Protein AF-A0A0Q4NIJ4-F1 (afdb_monomer_lite)

Structure (mmCIF, N/CA/C/O backbone):
data_AF-A0A0Q4NIJ4-F1
#
_entry.id   AF-A0A0Q4NIJ4-F1
#
loop_
_atom_site.group_PDB
_atom_site.id
_atom_site.type_symbol
_atom_site.label_atom_id
_atom_site.label_alt_id
_atom_site.label_comp_id
_atom_site.label_asym_id
_atom_site.label_entity_id
_atom_site.label_seq_id
_atom_site.pdbx_PDB_ins_code
_atom_site.Cartn_x
_atom_site.Cartn_y
_atom_site.Cartn_z
_atom_site.occupancy
_atom_site.B_iso_or_equiv
_atom_site.auth_seq_id
_atom_site.auth_comp_id
_atom_site.auth_asym_id
_atom_site.auth_atom_id
_atom_site.pdbx_PDB_model_num
ATOM 1 N N . MET A 1 1 ? 6.683 -20.880 10.814 1.00 27.94 1 MET A N 1
ATOM 2 C CA . MET A 1 1 ? 5.205 -20.885 10.737 1.00 27.94 1 MET A CA 1
ATOM 3 C C . MET A 1 1 ? 4.769 -19.666 9.941 1.00 27.94 1 MET A C 1
ATOM 5 O O . MET A 1 1 ? 5.001 -18.557 10.397 1.00 27.94 1 MET A O 1
ATOM 9 N N . ASN A 1 2 ? 4.213 -19.858 8.741 1.00 33.84 2 ASN A N 1
ATOM 10 C CA . ASN A 1 2 ? 3.564 -18.773 8.001 1.00 33.84 2 ASN A CA 1
ATOM 11 C C . ASN A 1 2 ? 2.222 -18.500 8.681 1.00 33.84 2 ASN A C 1
ATOM 13 O O . ASN A 1 2 ? 1.313 -19.319 8.574 1.00 33.84 2 ASN A O 1
ATOM 17 N N . ALA A 1 3 ? 2.110 -17.384 9.399 1.00 40.94 3 ALA A N 1
ATOM 18 C CA . ALA A 1 3 ? 0.810 -16.877 9.809 1.00 40.94 3 ALA A CA 1
ATOM 19 C C . ALA A 1 3 ? 0.014 -16.588 8.529 1.00 40.94 3 ALA A C 1
ATOM 21 O O . ALA A 1 3 ? 0.373 -15.702 7.751 1.00 40.94 3 ALA A O 1
ATOM 22 N N . TYR A 1 4 ? -1.012 -17.394 8.262 1.00 44.44 4 TYR A N 1
ATOM 23 C CA . TYR A 1 4 ? -1.931 -17.156 7.159 1.00 44.44 4 TYR A CA 1
ATOM 24 C C . TYR A 1 4 ? -2.763 -15.933 7.545 1.00 44.44 4 TYR A C 1
ATOM 26 O O . TYR A 1 4 ? -3.742 -16.040 8.275 1.00 44.44 4 TYR A O 1
ATOM 34 N N . VAL A 1 5 ? -2.311 -14.741 7.156 1.00 55.19 5 VAL A N 1
ATOM 35 C CA . VAL A 1 5 ? -3.086 -13.520 7.380 1.00 55.19 5 VAL A CA 1
ATOM 36 C C . VAL A 1 5 ? -4.238 -13.560 6.388 1.00 55.19 5 VAL A C 1
ATOM 38 O O . VAL A 1 5 ? -4.012 -13.356 5.191 1.00 55.19 5 VAL A O 1
ATOM 41 N N . GLU A 1 6 ? -5.447 -13.863 6.863 1.00 61.84 6 GLU A N 1
ATOM 42 C CA . GLU A 1 6 ? -6.640 -13.826 6.021 1.00 61.84 6 GLU A CA 1
ATOM 43 C C . GLU A 1 6 ? -6.731 -12.476 5.305 1.00 61.84 6 GLU A C 1
ATOM 45 O O . GLU A 1 6 ? -6.537 -11.403 5.882 1.00 61.84 6 GLU A O 1
ATOM 50 N N . PHE A 1 7 ? -6.976 -12.530 3.998 1.00 66.19 7 PHE A N 1
ATOM 51 C CA . PHE A 1 7 ? -7.200 -11.326 3.219 1.00 66.19 7 PHE A CA 1
ATOM 52 C C . PHE A 1 7 ? -8.619 -10.828 3.498 1.00 66.19 7 PHE A C 1
ATOM 54 O O . PHE A 1 7 ? -9.585 -11.408 2.990 1.00 66.19 7 PHE A O 1
ATOM 61 N N . THR A 1 8 ? -8.728 -9.746 4.267 1.00 77.12 8 THR A N 1
ATOM 62 C CA . THR A 1 8 ? -9.973 -8.987 4.432 1.00 77.12 8 THR A CA 1
ATOM 63 C C . THR A 1 8 ? -10.505 -8.528 3.068 1.00 77.12 8 THR A C 1
ATOM 65 O O . THR A 1 8 ? -9.771 -8.456 2.072 1.00 77.12 8 THR A O 1
ATOM 68 N N . THR A 1 9 ? -11.797 -8.206 2.998 1.00 75.31 9 THR A N 1
ATOM 69 C CA . THR A 1 9 ? -12.421 -7.658 1.783 1.00 75.31 9 THR A CA 1
ATOM 70 C C . THR A 1 9 ? -11.701 -6.395 1.310 1.00 75.31 9 THR A C 1
ATOM 72 O O . THR A 1 9 ? -11.401 -6.264 0.122 1.00 75.31 9 THR A O 1
ATOM 75 N N . THR A 1 10 ? -11.321 -5.524 2.242 1.00 72.19 10 THR A N 1
ATOM 76 C CA . THR A 1 10 ? -10.569 -4.299 1.972 1.00 72.19 10 THR A CA 1
ATOM 77 C C . THR A 1 10 ? -9.184 -4.590 1.405 1.00 72.19 10 THR A C 1
ATOM 79 O O . THR A 1 10 ? -8.796 -4.026 0.383 1.00 72.19 10 THR A O 1
ATOM 82 N N . ARG A 1 11 ? -8.440 -5.533 1.995 1.00 78.69 11 ARG A N 1
ATOM 83 C CA . ARG A 1 11 ? -7.116 -5.923 1.499 1.00 78.69 11 ARG A CA 1
ATOM 84 C C . ARG A 1 11 ? -7.188 -6.541 0.105 1.00 78.69 11 ARG A C 1
ATOM 86 O O . ARG A 1 11 ? -6.324 -6.270 -0.728 1.00 78.69 11 ARG A O 1
ATOM 93 N N . LYS A 1 12 ? -8.230 -7.328 -0.192 1.00 81.12 12 LYS A N 1
ATOM 94 C CA . LYS A 1 12 ? -8.491 -7.845 -1.551 1.00 81.12 12 LY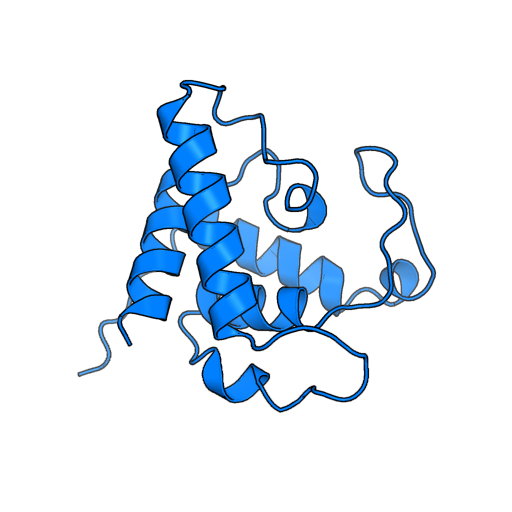S A CA 1
ATOM 95 C C . LYS A 1 12 ? -8.776 -6.713 -2.538 1.00 81.12 12 LYS A C 1
ATOM 97 O O . LYS A 1 12 ? -8.208 -6.727 -3.630 1.00 81.12 12 LYS A O 1
ATOM 102 N N . ALA A 1 13 ? -9.597 -5.736 -2.152 1.00 77.12 13 ALA A N 1
ATOM 103 C CA . ALA A 1 13 ? -9.897 -4.564 -2.972 1.00 77.12 13 ALA A CA 1
ATOM 104 C C . ALA A 1 13 ? -8.637 -3.726 -3.246 1.00 77.12 13 ALA A C 1
ATOM 106 O O . ALA A 1 13 ? -8.371 -3.378 -4.395 1.00 77.12 13 ALA A O 1
ATOM 107 N N . LEU A 1 14 ? -7.798 -3.504 -2.230 1.00 77.75 14 LEU A N 1
ATOM 108 C CA . LEU A 1 14 ? -6.519 -2.805 -2.358 1.00 77.75 14 LEU A CA 1
ATOM 109 C C . LEU A 1 14 ? -5.561 -3.536 -3.312 1.00 77.75 14 LEU A C 1
ATOM 111 O O . LEU A 1 14 ? -4.981 -2.923 -4.207 1.00 77.75 14 LEU A O 1
ATOM 115 N N . ILE A 1 15 ? -5.426 -4.860 -3.171 1.00 83.31 15 ILE A N 1
ATOM 116 C CA . ILE A 1 15 ? -4.616 -5.685 -4.080 1.00 83.31 15 ILE A CA 1
ATOM 117 C C . ILE A 1 15 ? -5.137 -5.577 -5.514 1.00 83.31 15 ILE A C 1
ATOM 119 O O . ILE A 1 15 ? -4.336 -5.429 -6.435 1.00 83.31 15 ILE A O 1
ATOM 123 N N . ALA A 1 16 ? -6.454 -5.668 -5.716 1.00 82.25 16 ALA A N 1
ATOM 124 C CA . ALA A 1 16 ? -7.065 -5.564 -7.037 1.00 82.25 16 ALA A CA 1
ATOM 125 C C . ALA A 1 16 ? -6.828 -4.180 -7.659 1.00 82.25 16 ALA A C 1
ATOM 127 O O . ALA A 1 16 ? -6.439 -4.101 -8.823 1.00 82.25 16 ALA A O 1
ATOM 128 N N . HIS A 1 17 ? -6.979 -3.115 -6.870 1.00 78.19 17 HIS A N 1
ATOM 129 C CA . HIS A 1 17 ? -6.749 -1.737 -7.292 1.00 78.19 17 HIS A CA 1
ATOM 130 C C . HIS A 1 17 ? -5.289 -1.505 -7.705 1.00 78.19 17 HIS A C 1
ATOM 132 O O . HIS A 1 17 ? -5.023 -1.116 -8.840 1.00 78.19 17 HIS A O 1
ATOM 138 N N . ILE A 1 18 ? -4.326 -1.830 -6.834 1.00 78.56 18 ILE A N 1
ATOM 139 C CA . ILE A 1 18 ? -2.896 -1.654 -7.134 1.00 78.56 18 ILE A CA 1
ATOM 140 C C . ILE A 1 18 ? -2.478 -2.542 -8.311 1.00 78.56 18 ILE A C 1
ATOM 142 O O . ILE A 1 18 ? -1.727 -2.100 -9.179 1.00 78.56 18 ILE A O 1
ATOM 146 N N . LYS A 1 19 ? -3.001 -3.775 -8.397 1.00 81.12 19 LYS A N 1
ATOM 147 C CA . LYS A 1 19 ? -2.762 -4.654 -9.549 1.00 81.12 19 LYS A CA 1
ATOM 148 C C . LYS A 1 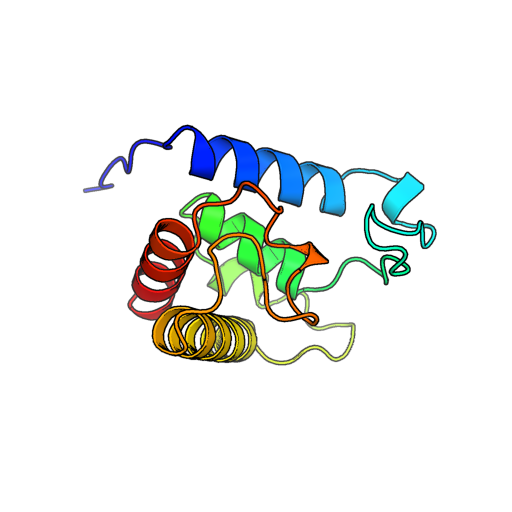19 ? -3.256 -4.007 -10.844 1.00 81.12 19 LYS A C 1
ATOM 150 O O . LYS A 1 19 ? -2.512 -3.980 -11.815 1.00 81.12 19 LYS A O 1
ATOM 155 N N . ALA A 1 20 ? -4.467 -3.452 -10.856 1.00 76.62 20 ALA A N 1
ATOM 156 C CA . ALA A 1 20 ? -5.005 -2.760 -12.023 1.00 76.62 20 ALA A CA 1
ATOM 157 C C . ALA A 1 20 ? -4.146 -1.546 -12.429 1.00 76.62 20 ALA A C 1
ATOM 159 O O . ALA A 1 20 ? -3.966 -1.300 -13.621 1.00 76.62 20 ALA A O 1
ATOM 160 N N . LEU A 1 21 ? -3.556 -0.826 -11.469 1.00 72.06 21 LEU A N 1
ATOM 161 C CA . LEU A 1 21 ? -2.620 0.266 -11.757 1.00 72.06 21 LEU A CA 1
ATOM 162 C C . LEU A 1 21 ? -1.344 -0.226 -12.455 1.00 72.06 21 LEU A C 1
ATOM 164 O O . LEU A 1 21 ? -0.936 0.379 -13.443 1.00 72.06 21 LEU A O 1
ATOM 168 N N . ILE A 1 22 ? -0.742 -1.325 -11.982 1.00 73.12 22 ILE A N 1
ATOM 169 C CA . ILE A 1 22 ? 0.529 -1.841 -12.527 1.00 73.12 22 ILE A CA 1
ATOM 170 C C . ILE A 1 22 ? 0.361 -2.689 -13.798 1.00 73.12 22 ILE A C 1
ATOM 172 O O . ILE A 1 22 ? 1.302 -2.783 -14.581 1.00 73.12 22 ILE A O 1
ATOM 176 N N . THR A 1 23 ? -0.797 -3.328 -14.015 1.00 73.00 23 THR A N 1
ATOM 177 C CA . THR A 1 23 ? -1.011 -4.238 -15.158 1.00 73.00 23 THR A CA 1
ATOM 178 C C . THR A 1 23 ? -1.815 -3.638 -16.304 1.00 73.00 23 THR A C 1
ATOM 180 O O . THR A 1 23 ? -1.888 -4.270 -17.353 1.00 73.00 23 THR A O 1
ATOM 183 N N . ASN A 1 24 ? -2.459 -2.478 -16.137 1.00 66.44 24 ASN A N 1
ATOM 184 C CA . ASN A 1 24 ? -3.233 -1.874 -17.220 1.00 66.44 24 ASN A CA 1
ATOM 185 C C . ASN A 1 24 ? -2.298 -1.138 -18.205 1.00 66.44 24 ASN A C 1
ATOM 187 O O . ASN A 1 24 ? -1.694 -0.131 -17.827 1.00 66.44 24 ASN A O 1
ATOM 191 N N . PRO A 1 25 ? -2.185 -1.585 -19.469 1.00 55.88 25 PRO A N 1
ATOM 192 C CA . PRO A 1 25 ? -1.359 -0.917 -20.472 1.00 55.88 25 PRO A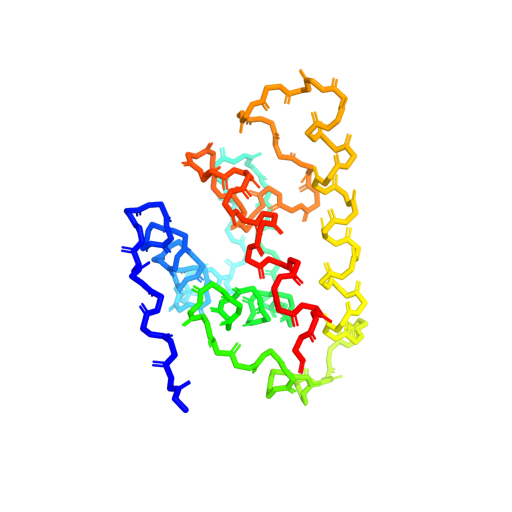 CA 1
ATOM 193 C C . PRO A 1 25 ? -1.852 0.500 -20.809 1.00 55.88 25 PRO A C 1
ATOM 195 O O . PRO A 1 25 ? -1.041 1.344 -21.188 1.00 55.88 25 PRO A O 1
ATOM 198 N N . GLU A 1 26 ? -3.135 0.817 -20.597 1.00 53.66 26 GLU A N 1
ATOM 199 C CA . GLU A 1 26 ? -3.637 2.194 -20.712 1.00 53.66 26 GLU A CA 1
ATOM 200 C C . GLU A 1 26 ? -3.125 3.094 -19.581 1.00 53.66 26 GLU A C 1
ATOM 202 O O . GLU A 1 26 ? -2.959 4.283 -19.801 1.00 53.66 26 GLU A O 1
ATOM 207 N N . ASN A 1 27 ? -2.757 2.539 -18.418 1.00 51.03 27 ASN A N 1
ATOM 208 C CA . ASN A 1 27 ? -2.067 3.262 -17.340 1.00 51.03 27 ASN A CA 1
ATOM 209 C C . ASN A 1 27 ? -0.562 3.452 -17.600 1.00 51.03 27 ASN A C 1
ATOM 211 O O . ASN A 1 27 ? 0.091 4.214 -16.886 1.00 51.03 27 ASN A O 1
ATOM 215 N N . MET A 1 28 ? -0.008 2.824 -18.645 1.00 47.16 28 MET A N 1
ATOM 216 C CA . MET A 1 28 ? 1.361 3.080 -19.114 1.00 47.16 28 MET A CA 1
ATOM 217 C C . MET A 1 28 ? 1.453 4.296 -20.060 1.00 47.16 28 MET A C 1
ATOM 219 O O . MET A 1 28 ? 2.549 4.808 -20.289 1.00 47.16 28 MET A O 1
ATOM 223 N N . ARG A 1 29 ? 0.320 4.803 -20.576 1.00 48.75 29 ARG A N 1
ATOM 224 C CA . ARG A 1 29 ? 0.187 6.117 -21.241 1.00 48.75 29 ARG A CA 1
ATOM 225 C C . ARG A 1 29 ? -0.593 7.035 -20.307 1.00 48.75 29 ARG A C 1
ATOM 227 O O . ARG A 1 29 ? -1.733 6.713 -20.058 1.00 48.75 29 ARG A O 1
ATOM 234 N N . PRO A 1 30 ? -0.073 8.169 -19.820 1.00 48.44 30 PRO A N 1
ATOM 235 C CA . PRO A 1 30 ? -0.549 8.794 -18.582 1.00 48.44 30 PRO A CA 1
ATOM 236 C C . PRO A 1 30 ? -2.058 9.124 -18.600 1.00 48.44 30 PRO A C 1
ATOM 238 O O . PRO A 1 30 ? -2.424 10.201 -19.086 1.00 48.44 30 PRO A O 1
ATOM 241 N N . PRO A 1 31 ? -2.949 8.272 -18.051 1.00 50.12 31 PRO A N 1
ATOM 242 C CA . PRO A 1 31 ? -4.366 8.578 -17.960 1.00 50.12 31 PRO A CA 1
ATOM 243 C C . PRO A 1 31 ? -4.621 9.376 -16.684 1.00 50.12 31 PRO A C 1
ATOM 245 O O . PRO A 1 31 ? -3.866 9.304 -15.715 1.00 50.12 31 PRO A O 1
ATOM 248 N N . ARG A 1 32 ? -5.672 10.191 -16.664 1.00 53.69 32 ARG A N 1
ATOM 249 C CA . ARG A 1 32 ? -6.089 10.879 -15.438 1.00 53.69 32 ARG A CA 1
ATOM 250 C C . ARG A 1 32 ? -6.850 9.893 -14.547 1.00 53.69 32 ARG A C 1
ATOM 252 O O . ARG A 1 32 ? -7.749 9.226 -15.042 1.00 53.69 32 ARG A O 1
ATOM 259 N N . ASN A 1 33 ? -6.498 9.794 -13.263 1.00 60.09 33 ASN A N 1
ATOM 260 C CA . ASN A 1 33 ? -7.301 9.040 -12.296 1.00 60.09 33 ASN A CA 1
ATOM 261 C C . ASN A 1 33 ? -8.657 9.733 -12.051 1.00 60.09 33 ASN A C 1
ATOM 263 O O . ASN A 1 33 ? -8.893 10.836 -12.547 1.00 60.09 33 ASN A O 1
ATOM 267 N N . GLU A 1 34 ? -9.531 9.113 -11.255 1.00 54.62 34 GLU A N 1
ATOM 268 C CA . GLU A 1 34 ? -10.856 9.656 -10.894 1.00 54.62 34 GLU A CA 1
ATOM 269 C C . GLU A 1 34 ? -10.808 11.043 -10.214 1.00 54.62 34 GLU A C 1
ATOM 271 O O . GLU A 1 34 ? -11.806 11.754 -10.178 1.00 54.62 34 GLU A O 1
ATOM 276 N N . TYR A 1 35 ? -9.624 11.472 -9.765 1.00 55.56 35 TYR A N 1
ATOM 277 C CA . TYR A 1 35 ? -9.345 12.788 -9.182 1.00 55.56 35 TYR A CA 1
ATOM 278 C C . TYR A 1 35 ? -8.690 13.780 -10.164 1.00 55.56 35 TYR A C 1
ATOM 280 O O . TYR A 1 35 ? -8.285 14.876 -9.779 1.00 55.56 35 TYR A O 1
ATOM 288 N N . GLY A 1 36 ? -8.535 13.412 -11.439 1.00 55.53 36 GLY A N 1
ATOM 289 C CA . GLY A 1 36 ? -7.940 14.260 -12.475 1.00 55.53 36 GLY A CA 1
ATOM 290 C C . GLY A 1 36 ? -6.404 14.259 -12.529 1.00 55.53 36 GLY A C 1
ATOM 291 O O . GLY A 1 36 ? -5.823 14.984 -13.348 1.00 55.53 36 GLY A O 1
ATOM 292 N N . TYR A 1 37 ? -5.719 13.446 -11.717 1.00 56.88 37 TYR A N 1
ATOM 293 C CA . TYR A 1 37 ? -4.254 13.365 -11.688 1.00 56.88 37 TYR A CA 1
ATOM 294 C C . TYR A 1 37 ? -3.726 12.450 -12.785 1.00 56.88 37 TYR A C 1
ATOM 296 O O . TYR A 1 37 ? -4.101 11.285 -12.857 1.00 56.88 37 TYR A O 1
ATOM 304 N N . ARG A 1 38 ? -2.809 12.959 -13.619 1.00 55.91 38 ARG A N 1
ATOM 305 C CA . ARG A 1 38 ? -2.094 12.136 -14.608 1.00 55.91 38 ARG A CA 1
ATOM 306 C C . ARG A 1 38 ? -1.333 11.026 -13.880 1.00 55.91 38 ARG A C 1
ATOM 308 O O . ARG A 1 38 ? -0.428 11.328 -13.096 1.00 55.91 38 ARG A O 1
ATOM 315 N N . ALA A 1 39 ? -1.660 9.767 -14.157 1.00 50.88 39 ALA A N 1
ATOM 316 C CA . ALA A 1 39 ? -0.882 8.636 -13.693 1.00 50.88 39 ALA A CA 1
ATOM 317 C C . ALA A 1 39 ? 0.484 8.731 -14.373 1.00 50.88 39 ALA A C 1
ATOM 319 O O . ALA A 1 39 ? 0.632 8.647 -15.589 1.00 50.88 39 ALA A O 1
ATOM 320 N N . ARG A 1 40 ? 1.493 9.052 -13.574 1.00 53.06 40 ARG A N 1
ATOM 321 C CA . ARG A 1 40 ? 2.891 9.001 -13.995 1.00 53.06 40 ARG A CA 1
ATOM 322 C C . ARG A 1 40 ? 3.272 7.539 -14.272 1.00 53.06 40 ARG A C 1
ATOM 324 O O . ARG A 1 40 ? 2.572 6.648 -13.792 1.00 53.06 40 ARG A O 1
ATOM 331 N N . LYS A 1 41 ? 4.397 7.325 -14.975 1.00 58.69 41 LYS A N 1
ATOM 332 C CA . LYS A 1 41 ? 5.066 6.017 -15.123 1.00 58.69 41 LYS A CA 1
ATOM 333 C C . LYS A 1 41 ? 4.926 5.175 -13.849 1.00 58.69 41 LYS A C 1
ATOM 335 O O . LYS A 1 41 ? 4.970 5.727 -12.747 1.00 58.69 41 LYS A O 1
ATOM 340 N N . ILE A 1 42 ? 4.769 3.861 -14.019 1.00 61.94 42 ILE A N 1
ATOM 341 C CA . ILE A 1 42 ? 4.774 2.913 -12.903 1.00 61.94 42 ILE A CA 1
ATOM 342 C C . ILE A 1 42 ? 6.033 3.181 -12.082 1.00 61.94 42 ILE A C 1
ATOM 344 O O . ILE A 1 42 ? 7.146 3.080 -12.594 1.00 61.94 42 ILE A O 1
ATOM 348 N N . PHE A 1 43 ? 5.848 3.560 -10.826 1.00 69.25 43 PHE A N 1
ATOM 349 C CA . PHE A 1 43 ? 6.937 3.816 -9.914 1.00 69.25 43 PHE A CA 1
ATOM 350 C C . PHE A 1 43 ? 7.180 2.591 -9.057 1.00 69.25 43 PHE A C 1
ATOM 352 O O . PHE A 1 43 ? 6.302 1.796 -8.736 1.00 69.25 43 PHE A O 1
ATOM 359 N N . PHE A 1 44 ? 8.408 2.506 -8.588 1.00 71.88 44 PHE A N 1
ATOM 360 C CA . PHE A 1 44 ? 8.830 1.579 -7.561 1.00 71.88 44 PHE A CA 1
ATOM 361 C C . PHE A 1 44 ? 7.877 1.485 -6.351 1.00 71.88 44 PHE A C 1
ATOM 363 O O . PHE A 1 44 ? 7.602 0.392 -5.861 1.00 71.88 44 PHE A O 1
ATOM 370 N N . ALA A 1 45 ? 7.309 2.615 -5.917 1.00 76.31 45 ALA A N 1
ATOM 371 C CA . ALA A 1 45 ? 6.337 2.662 -4.827 1.00 76.31 45 ALA A CA 1
ATOM 372 C C . ALA A 1 45 ? 5.073 1.819 -5.099 1.00 76.31 45 ALA A C 1
ATOM 374 O O . ALA A 1 45 ? 4.535 1.238 -4.159 1.00 76.31 45 ALA A O 1
ATOM 375 N N . ASP A 1 46 ? 4.632 1.700 -6.361 1.00 77.94 46 ASP A N 1
ATOM 376 C CA . ASP A 1 46 ? 3.480 0.870 -6.742 1.00 77.94 46 ASP A CA 1
ATOM 377 C C . ASP A 1 46 ? 3.755 -0.616 -6.450 1.00 77.94 46 ASP A C 1
ATOM 379 O O . ASP A 1 46 ? 2.941 -1.303 -5.832 1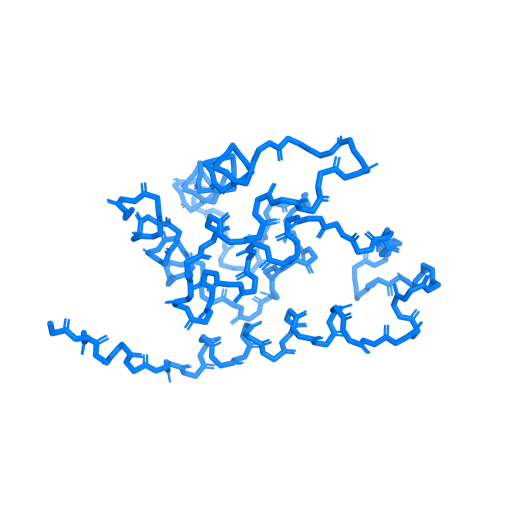.00 77.94 46 ASP A O 1
ATOM 383 N N . TYR A 1 47 ? 4.936 -1.107 -6.840 1.00 77.75 47 TYR A N 1
ATOM 384 C CA . TYR A 1 47 ? 5.346 -2.496 -6.614 1.00 77.75 47 TYR A CA 1
ATOM 385 C C . TYR A 1 47 ? 5.570 -2.803 -5.136 1.00 77.75 47 TYR A C 1
ATOM 387 O O . TYR A 1 47 ? 5.175 -3.868 -4.659 1.00 77.75 47 TYR A O 1
ATOM 395 N N . VAL A 1 48 ? 6.180 -1.866 -4.410 1.00 81.44 48 VAL A N 1
ATOM 396 C CA . VAL A 1 48 ? 6.408 -1.974 -2.966 1.00 81.44 48 VAL A CA 1
ATOM 397 C C . VAL A 1 48 ? 5.073 -2.099 -2.229 1.00 81.44 48 VAL A C 1
ATOM 399 O O . VAL A 1 48 ? 4.894 -3.014 -1.424 1.00 81.44 48 VAL A O 1
ATOM 402 N N . LEU A 1 49 ? 4.106 -1.233 -2.547 1.00 83.19 49 LEU A N 1
ATOM 403 C CA . LEU A 1 49 ? 2.774 -1.282 -1.946 1.00 83.19 49 LEU A CA 1
ATOM 404 C C . LEU A 1 49 ? 2.015 -2.552 -2.313 1.00 83.19 49 LEU A C 1
ATOM 406 O O . LEU A 1 49 ? 1.391 -3.160 -1.445 1.00 83.19 49 LEU A O 1
ATOM 410 N N . TYR A 1 50 ? 2.117 -2.995 -3.566 1.00 84.25 50 TYR A N 1
ATOM 411 C CA . TYR A 1 50 ? 1.552 -4.270 -3.993 1.00 84.25 50 TYR A CA 1
ATOM 412 C C . TYR A 1 50 ? 2.120 -5.446 -3.184 1.00 84.25 50 TYR A C 1
ATOM 414 O O . TYR A 1 50 ? 1.362 -6.298 -2.712 1.00 84.25 50 TYR A O 1
ATOM 422 N N . ALA A 1 51 ? 3.443 -5.486 -2.987 1.00 81.38 51 ALA A N 1
ATOM 423 C CA . ALA A 1 51 ? 4.104 -6.528 -2.210 1.00 81.38 51 ALA A CA 1
ATOM 424 C C . ALA A 1 51 ? 3.630 -6.523 -0.748 1.00 81.38 51 ALA A C 1
ATOM 426 O O . ALA A 1 51 ? 3.194 -7.563 -0.254 1.00 81.38 51 ALA A O 1
ATOM 427 N N . VAL A 1 52 ? 3.606 -5.356 -0.094 1.00 85.56 52 VAL A N 1
ATOM 428 C CA . VAL A 1 52 ? 3.110 -5.214 1.287 1.00 85.56 52 VAL A CA 1
ATOM 429 C C . VAL A 1 52 ? 1.647 -5.640 1.403 1.00 85.56 52 VAL A C 1
ATOM 431 O O . VAL A 1 52 ? 1.308 -6.459 2.259 1.00 85.56 52 VAL A O 1
ATOM 434 N N . ALA A 1 53 ? 0.782 -5.175 0.499 1.00 83.88 53 ALA A N 1
ATOM 435 C CA . ALA A 1 53 ? -0.628 -5.554 0.489 1.00 83.88 53 ALA A CA 1
ATOM 436 C C . ALA A 1 53 ? -0.807 -7.071 0.323 1.00 83.88 53 ALA A C 1
ATOM 438 O O . ALA A 1 53 ? -1.667 -7.664 0.967 1.00 83.88 53 ALA A O 1
ATOM 439 N N . ARG A 1 54 ? 0.049 -7.743 -0.455 1.00 81.69 54 ARG A N 1
ATOM 440 C CA . ARG A 1 54 ? 0.064 -9.211 -0.608 1.00 81.69 54 ARG A CA 1
ATOM 441 C C . ARG A 1 54 ? 0.671 -9.960 0.582 1.00 81.69 54 ARG A C 1
ATOM 443 O O . ARG A 1 54 ? 0.568 -11.182 0.619 1.00 81.69 54 ARG A O 1
ATOM 450 N N . GLY A 1 55 ? 1.283 -9.263 1.541 1.00 76.56 55 GLY A N 1
ATOM 451 C CA . GLY A 1 55 ? 2.076 -9.885 2.607 1.00 76.56 55 GLY A CA 1
ATOM 452 C C . GLY A 1 55 ? 3.389 -10.482 2.095 1.00 76.56 55 GLY A C 1
ATOM 453 O O . GLY A 1 55 ? 3.949 -11.376 2.720 1.00 76.56 55 GLY A O 1
ATOM 454 N N . ALA A 1 56 ? 3.849 -10.031 0.928 1.00 78.50 56 ALA A N 1
ATOM 455 C CA . ALA A 1 56 ? 5.129 -10.401 0.353 1.00 78.50 56 ALA A CA 1
ATOM 456 C C . ALA A 1 56 ? 6.240 -9.474 0.863 1.00 78.50 56 ALA A C 1
ATOM 458 O O . ALA A 1 56 ? 6.005 -8.328 1.247 1.00 78.50 56 ALA A O 1
ATOM 459 N N . ASP A 1 57 ? 7.471 -9.978 0.833 1.00 80.62 57 ASP A N 1
ATOM 460 C CA . ASP A 1 57 ? 8.646 -9.225 1.257 1.00 80.62 57 ASP A CA 1
ATOM 461 C C . ASP A 1 57 ? 8.936 -8.061 0.298 1.00 80.62 57 ASP A C 1
ATOM 463 O O . ASP A 1 57 ? 9.367 -8.262 -0.843 1.00 80.62 57 ASP A O 1
ATOM 467 N N . TRP A 1 58 ? 8.718 -6.834 0.777 1.00 81.19 58 TRP A N 1
ATOM 468 C CA . TRP A 1 58 ? 8.965 -5.611 0.019 1.00 81.19 58 TRP A CA 1
ATOM 469 C C . TRP A 1 58 ? 10.444 -5.444 -0.341 1.00 81.19 58 TRP A C 1
ATOM 471 O O . TRP A 1 58 ? 10.747 -4.831 -1.365 1.00 81.19 58 TRP A O 1
ATOM 481 N N . ARG A 1 59 ? 11.383 -6.032 0.416 1.00 77.88 59 ARG A N 1
ATOM 482 C CA . ARG A 1 59 ? 12.823 -5.955 0.110 1.00 77.88 59 ARG A CA 1
ATOM 483 C C . ARG A 1 59 ? 13.142 -6.519 -1.270 1.00 77.88 59 ARG A C 1
ATOM 485 O O . ARG A 1 59 ? 14.029 -6.010 -1.944 1.00 77.88 59 ARG A O 1
ATOM 492 N N . LYS A 1 60 ? 12.362 -7.485 -1.761 1.00 75.38 60 LYS A N 1
ATOM 493 C CA . LYS A 1 60 ? 12.524 -8.053 -3.112 1.00 75.38 60 LYS A CA 1
ATOM 494 C C . LYS A 1 60 ? 12.195 -7.065 -4.224 1.00 75.38 60 LYS A C 1
ATOM 496 O O . LYS A 1 60 ? 12.698 -7.197 -5.333 1.00 75.38 60 LYS A O 1
ATOM 501 N N . THR A 1 61 ? 11.372 -6.065 -3.926 1.00 71.81 61 THR A N 1
ATOM 502 C CA . THR A 1 61 ? 11.058 -4.997 -4.878 1.00 71.81 61 THR A CA 1
ATOM 503 C C . THR A 1 61 ? 12.154 -3.936 -4.931 1.00 71.81 61 THR A C 1
ATOM 505 O O . THR A 1 61 ? 12.200 -3.196 -5.905 1.00 71.81 61 THR A O 1
ATOM 508 N N . SER A 1 62 ? 13.086 -3.922 -3.960 1.00 63.94 62 SER A N 1
ATOM 509 C CA . SER A 1 62 ? 14.100 -2.872 -3.787 1.00 63.94 62 SER A CA 1
ATOM 510 C C . SER A 1 62 ? 15.132 -2.736 -4.915 1.00 63.94 62 SER A C 1
ATOM 512 O O . SER A 1 62 ? 15.771 -1.695 -5.041 1.00 63.94 62 SER A O 1
ATOM 514 N N . HIS A 1 63 ? 15.250 -3.746 -5.778 1.00 58.34 63 HIS A N 1
ATOM 515 C CA . HIS A 1 63 ? 16.236 -3.802 -6.861 1.00 58.34 63 HIS A CA 1
ATOM 516 C C . HIS A 1 63 ? 15.789 -3.137 -8.171 1.00 58.34 63 HIS A C 1
ATOM 518 O O . HIS A 1 63 ? 16.568 -3.066 -9.117 1.00 58.34 63 HIS A O 1
ATOM 524 N N . LEU A 1 64 ? 14.563 -2.613 -8.249 1.00 59.94 64 LEU A N 1
ATOM 525 C CA . LEU A 1 64 ? 14.020 -1.929 -9.435 1.00 59.94 64 LEU A CA 1
ATOM 526 C C . LEU A 1 64 ? 14.593 -0.493 -9.619 1.00 59.94 64 LEU A C 1
ATOM 528 O O . LEU A 1 64 ? 13.913 0.414 -10.089 1.00 59.94 64 LEU A O 1
ATOM 532 N N . ALA A 1 65 ? 15.860 -0.286 -9.246 1.00 47.81 65 ALA A N 1
ATOM 533 C CA . ALA A 1 65 ? 16.526 0.985 -8.942 1.00 47.81 65 ALA A CA 1
ATOM 534 C C . ALA A 1 65 ? 16.785 1.955 -10.123 1.00 47.81 65 ALA A C 1
ATOM 536 O O . ALA A 1 65 ? 17.383 3.009 -9.921 1.00 47.81 65 ALA A O 1
ATOM 537 N N . ALA A 1 66 ? 16.357 1.651 -11.351 1.00 51.22 66 ALA A N 1
ATOM 538 C CA . ALA A 1 66 ? 16.822 2.370 -12.545 1.00 51.22 66 ALA A CA 1
ATOM 539 C C . ALA A 1 66 ? 16.203 3.771 -12.785 1.00 51.22 66 ALA A C 1
ATOM 541 O O . ALA A 1 66 ? 16.694 4.494 -13.645 1.00 51.22 66 ALA A O 1
ATOM 542 N N . GLU A 1 67 ? 15.163 4.193 -12.052 1.00 49.81 67 GLU A N 1
ATOM 543 C CA . GLU A 1 67 ? 14.427 5.445 -12.349 1.00 49.81 67 GLU A CA 1
ATOM 544 C C . GLU A 1 67 ? 14.462 6.523 -11.236 1.00 49.81 67 GLU A C 1
ATOM 546 O O . GLU A 1 67 ? 13.595 7.394 -11.185 1.00 49.81 67 GLU A O 1
ATOM 551 N N . GLY A 1 68 ? 15.464 6.521 -10.347 1.00 48.06 68 GLY A N 1
ATOM 552 C CA . GLY A 1 68 ? 15.690 7.650 -9.421 1.00 48.06 68 GLY A CA 1
ATOM 553 C C . GLY A 1 68 ? 14.677 7.773 -8.273 1.00 48.06 68 GLY A C 1
ATOM 554 O O . GLY A 1 68 ? 14.378 8.876 -7.815 1.00 48.06 68 GLY A O 1
ATOM 555 N N . ALA A 1 69 ? 14.139 6.646 -7.803 1.00 52.53 69 ALA A N 1
ATOM 556 C CA . ALA A 1 69 ? 13.256 6.592 -6.642 1.00 52.53 69 ALA A CA 1
ATOM 557 C C . ALA A 1 69 ? 14.039 6.210 -5.367 1.00 52.53 69 ALA A C 1
ATOM 559 O O . ALA A 1 69 ? 14.906 5.337 -5.436 1.00 52.53 69 ALA A O 1
ATOM 560 N N . PRO A 1 70 ? 13.743 6.825 -4.207 1.00 56.59 70 PRO A N 1
ATOM 561 C CA . PRO A 1 70 ? 14.361 6.459 -2.935 1.00 56.59 70 PRO A CA 1
ATOM 562 C C . PRO A 1 70 ? 14.063 5.000 -2.560 1.00 56.59 70 PRO A C 1
ATOM 564 O O . PRO A 1 70 ? 13.067 4.415 -2.991 1.00 56.59 70 PRO A O 1
ATOM 567 N N . ASN A 1 71 ? 14.942 4.433 -1.736 1.00 71.81 71 ASN A N 1
ATOM 568 C CA . ASN A 1 71 ? 14.853 3.109 -1.119 1.00 71.81 71 ASN A CA 1
ATOM 569 C C . ASN A 1 71 ? 13.408 2.735 -0.700 1.00 71.81 71 ASN A C 1
ATOM 571 O O . ASN A 1 71 ? 12.675 3.552 -0.144 1.00 71.81 71 ASN A O 1
ATOM 575 N N . ALA A 1 72 ? 12.994 1.476 -0.913 1.00 78.44 72 ALA A N 1
ATOM 576 C CA . ALA A 1 72 ? 11.633 0.994 -0.615 1.00 78.44 72 ALA A CA 1
ATOM 577 C C . ALA A 1 72 ? 11.240 1.203 0.846 1.00 78.44 72 ALA A C 1
ATOM 579 O O . ALA A 1 72 ? 10.096 1.547 1.134 1.00 78.44 72 ALA A O 1
ATOM 580 N N . ARG A 1 73 ? 12.205 1.070 1.758 1.00 82.62 73 ARG A N 1
ATOM 581 C CA . ARG A 1 73 ? 12.019 1.356 3.176 1.00 82.62 73 ARG A CA 1
ATOM 582 C C . ARG A 1 73 ? 11.653 2.814 3.409 1.00 82.62 73 ARG A C 1
ATOM 584 O O . ARG A 1 73 ? 10.710 3.079 4.138 1.00 82.62 73 ARG A O 1
ATOM 591 N N . GLU A 1 74 ? 12.368 3.751 2.792 1.00 82.38 74 GLU A N 1
ATOM 592 C CA . GLU A 1 74 ? 12.122 5.190 2.953 1.00 82.38 74 GLU A CA 1
ATOM 593 C C . GLU A 1 74 ? 10.747 5.579 2.413 1.00 82.38 74 GLU A C 1
ATOM 595 O O . GLU A 1 74 ? 10.020 6.329 3.059 1.00 82.38 74 GLU A O 1
ATOM 600 N N . ALA A 1 75 ? 10.357 5.022 1.262 1.00 80.69 75 ALA A N 1
ATOM 601 C CA . ALA A 1 75 ? 9.024 5.226 0.707 1.00 80.69 75 ALA A CA 1
ATOM 602 C C . ALA A 1 75 ? 7.925 4.695 1.645 1.00 80.69 75 ALA A C 1
ATOM 604 O O . ALA A 1 75 ? 6.921 5.378 1.856 1.00 80.69 75 ALA A O 1
ATOM 605 N N . LEU A 1 76 ? 8.128 3.512 2.236 1.00 85.38 76 LEU A N 1
ATOM 606 C CA . LEU A 1 76 ? 7.203 2.922 3.205 1.00 85.38 76 LEU A CA 1
ATOM 607 C C . LEU A 1 76 ? 7.123 3.727 4.507 1.00 85.38 76 LEU A C 1
ATOM 609 O O . LEU A 1 76 ? 6.019 3.950 4.994 1.00 85.38 76 LEU A O 1
ATOM 613 N N . VAL A 1 77 ? 8.255 4.195 5.043 1.00 88.44 77 VAL A N 1
ATOM 614 C CA . VAL A 1 77 ? 8.298 5.056 6.240 1.00 88.44 77 VAL A CA 1
ATOM 615 C C . VAL A 1 77 ? 7.575 6.374 5.973 1.00 88.44 77 VAL A C 1
ATOM 617 O O . VAL A 1 77 ? 6.672 6.742 6.717 1.00 88.44 77 VAL A O 1
ATOM 620 N N . ALA A 1 78 ? 7.893 7.049 4.864 1.00 85.31 78 ALA A N 1
ATOM 621 C CA . ALA A 1 78 ? 7.259 8.314 4.504 1.00 85.31 78 ALA A CA 1
ATOM 622 C C . ALA A 1 78 ? 5.741 8.177 4.310 1.00 85.31 78 ALA A C 1
ATOM 624 O O . ALA A 1 78 ? 4.988 9.091 4.647 1.00 85.31 78 ALA A O 1
ATOM 625 N N . LEU A 1 79 ? 5.279 7.049 3.762 1.00 85.31 79 LEU A N 1
ATOM 626 C CA . LEU A 1 79 ? 3.855 6.756 3.652 1.00 85.31 79 LEU A CA 1
ATOM 627 C C . LEU A 1 79 ? 3.223 6.465 5.018 1.00 85.31 79 LEU A C 1
ATOM 629 O O . LEU A 1 79 ? 2.173 7.030 5.316 1.00 85.31 79 LEU A O 1
ATOM 633 N N . HIS A 1 80 ? 3.845 5.607 5.829 1.00 88.62 80 HIS A N 1
ATOM 634 C CA . HIS A 1 80 ? 3.367 5.270 7.170 1.00 88.62 80 HIS A CA 1
ATOM 635 C C . HIS A 1 80 ? 3.167 6.535 8.009 1.00 88.62 80 HIS A C 1
ATOM 637 O O . HIS A 1 80 ? 2.086 6.749 8.552 1.00 88.62 80 HIS A O 1
ATOM 643 N N . ASP A 1 81 ? 4.170 7.411 8.050 1.00 88.69 81 ASP A N 1
ATOM 644 C CA . ASP A 1 81 ? 4.124 8.628 8.858 1.00 88.69 81 ASP A CA 1
ATOM 645 C C . ASP A 1 81 ? 3.091 9.623 8.327 1.00 88.69 81 ASP A C 1
ATOM 647 O O . ASP A 1 81 ? 2.348 10.221 9.106 1.00 88.69 81 ASP A O 1
ATOM 651 N N . ALA A 1 82 ? 2.988 9.768 7.001 1.00 84.25 82 ALA A N 1
ATOM 652 C CA . ALA A 1 82 ? 1.966 10.610 6.388 1.00 84.25 82 ALA A CA 1
ATOM 653 C C . ALA A 1 82 ? 0.551 10.117 6.720 1.00 84.25 82 ALA A C 1
ATOM 655 O O . ALA A 1 82 ? -0.308 10.932 7.049 1.00 84.25 82 ALA A O 1
ATOM 656 N N . LEU A 1 83 ? 0.311 8.803 6.662 1.00 84.81 83 LEU A N 1
ATOM 657 C CA . LEU A 1 83 ? -0.986 8.201 6.966 1.00 84.81 83 LEU A CA 1
ATOM 658 C C . LEU A 1 83 ? -1.313 8.302 8.462 1.00 84.81 83 LEU A C 1
ATOM 660 O O . LEU A 1 83 ? -2.412 8.717 8.820 1.00 84.81 83 LEU A O 1
ATOM 664 N N . ALA A 1 84 ? -0.343 8.025 9.337 1.00 87.06 84 ALA A N 1
ATOM 665 C CA . ALA A 1 84 ? -0.499 8.154 10.784 1.00 87.06 84 ALA A CA 1
ATOM 666 C C . ALA A 1 84 ? -0.835 9.594 11.199 1.00 87.06 84 ALA A C 1
ATOM 668 O O . ALA A 1 84 ? -1.764 9.817 11.972 1.00 87.06 84 ALA A O 1
ATOM 669 N N . GLN A 1 85 ? -0.121 10.585 10.653 1.00 86.25 85 GLN A N 1
ATOM 670 C CA . GLN A 1 85 ? -0.412 12.000 10.902 1.00 86.25 85 GLN A CA 1
ATOM 671 C C . GLN A 1 85 ? -1.775 12.420 10.354 1.00 86.25 85 GLN A C 1
ATOM 673 O O . GLN A 1 85 ? -2.417 13.302 10.921 1.00 86.25 85 GLN A O 1
ATOM 678 N N . HIS A 1 86 ? -2.196 11.839 9.232 1.00 81.12 86 HIS A N 1
ATOM 679 C CA . HIS A 1 86 ? -3.476 12.150 8.609 1.00 81.12 86 HIS A CA 1
ATOM 680 C C . HIS A 1 86 ? -4.648 11.634 9.450 1.00 81.12 86 HIS A C 1
ATOM 682 O O . HIS A 1 86 ? -5.536 12.417 9.782 1.00 81.12 86 HIS A O 1
ATOM 688 N N . ILE A 1 87 ? -4.566 10.379 9.903 1.00 81.25 87 ILE A N 1
ATOM 689 C CA . ILE A 1 87 ? -5.512 9.765 10.846 1.00 81.25 87 ILE A CA 1
ATOM 690 C C . ILE A 1 87 ? -5.537 10.544 12.170 1.00 81.25 87 ILE A C 1
ATOM 692 O O . ILE A 1 87 ? -6.604 10.896 12.667 1.00 81.25 87 ILE A O 1
ATOM 696 N N . ALA A 1 88 ? -4.368 10.884 12.725 1.00 83.31 88 ALA A N 1
ATOM 697 C CA . ALA A 1 88 ? -4.270 11.624 13.986 1.00 83.31 88 ALA A CA 1
ATOM 698 C C . ALA A 1 88 ? -4.899 13.028 13.926 1.00 83.31 88 ALA A C 1
ATOM 700 O O . ALA A 1 88 ? -5.308 13.564 14.952 1.00 83.31 88 ALA A O 1
ATOM 701 N N . LYS A 1 89 ? -4.993 13.632 12.734 1.00 81.12 89 LYS A N 1
ATOM 702 C CA . LYS A 1 89 ? -5.638 14.938 12.523 1.00 81.12 89 LYS A CA 1
ATOM 703 C C . LYS A 1 89 ? -7.165 14.856 12.427 1.00 81.12 89 LYS A C 1
ATOM 705 O O . LYS A 1 89 ? -7.784 15.891 12.196 1.00 81.12 89 LYS A O 1
ATOM 710 N N . GLY A 1 90 ? -7.763 13.668 12.565 1.00 67.62 90 GLY A N 1
ATOM 711 C CA . GLY A 1 90 ? -9.214 13.478 12.485 1.00 67.62 90 GLY A CA 1
ATOM 712 C C . GLY A 1 90 ? -9.798 13.860 11.125 1.00 67.62 90 GLY A C 1
ATOM 713 O O . GLY A 1 90 ? -10.982 14.161 11.029 1.00 67.62 90 GLY A O 1
ATOM 714 N N . LYS A 1 91 ? -8.963 13.908 10.080 1.00 64.56 91 LYS A N 1
ATOM 715 C CA . LYS A 1 91 ? -9.447 14.077 8.715 1.00 64.56 91 LYS A CA 1
ATOM 716 C C . LYS A 1 91 ? -10.125 12.771 8.317 1.00 64.56 91 LYS A C 1
ATOM 718 O O . LYS A 1 91 ? -9.510 11.720 8.475 1.00 64.56 91 LYS A O 1
ATOM 723 N N . ASP A 1 92 ? -11.371 12.862 7.851 1.00 55.56 92 ASP A N 1
ATOM 724 C CA . ASP A 1 92 ? -12.219 11.713 7.517 1.00 55.56 92 ASP A CA 1
ATOM 725 C C . ASP A 1 92 ? -11.481 10.639 6.709 1.00 55.56 92 ASP A C 1
ATOM 727 O O . ASP A 1 92 ? -10.593 10.950 5.900 1.00 55.56 92 ASP A O 1
ATOM 731 N N . ALA A 1 93 ? -11.927 9.391 6.895 1.00 53.00 93 ALA A N 1
ATOM 732 C CA . ALA A 1 93 ? -11.462 8.185 6.203 1.00 53.00 93 ALA A CA 1
ATOM 733 C C . ALA A 1 93 ? -11.453 8.312 4.663 1.00 53.00 93 ALA A C 1
ATOM 735 O O . ALA A 1 93 ? -10.721 7.585 3.995 1.00 53.00 93 ALA A O 1
ATOM 736 N N . ASP A 1 94 ? -12.181 9.288 4.116 1.00 53.28 94 ASP A N 1
ATOM 737 C CA . ASP A 1 94 ? -12.303 9.549 2.678 1.00 53.28 94 ASP A CA 1
ATOM 738 C C . ASP A 1 94 ? -11.223 10.489 2.118 1.00 53.28 94 ASP A C 1
ATOM 740 O O . ASP A 1 94 ? -11.090 10.662 0.904 1.00 53.28 94 ASP A O 1
ATOM 744 N N . SER A 1 95 ? -10.431 11.127 2.983 1.00 61.22 95 SER A N 1
ATOM 745 C CA . SER A 1 95 ? -9.327 11.979 2.552 1.00 61.22 95 SER A CA 1
ATOM 746 C C . SER A 1 95 ? -8.020 11.211 2.694 1.00 61.22 95 SER A C 1
ATOM 748 O O . SER A 1 95 ? -7.639 10.801 3.780 1.00 61.22 95 SER A O 1
ATOM 750 N N . VAL A 1 96 ? -7.313 10.995 1.592 1.00 64.38 96 VAL A N 1
ATOM 751 C CA . VAL A 1 96 ? -5.960 10.424 1.594 1.00 64.38 96 VAL A CA 1
ATOM 752 C C . VAL A 1 96 ? -4.975 11.562 1.321 1.00 64.38 96 VAL A C 1
ATOM 754 O O . VAL A 1 96 ? -5.294 12.454 0.525 1.00 64.38 96 VAL A O 1
ATOM 757 N N . PRO A 1 97 ? -3.761 11.577 1.908 1.00 69.94 97 PRO A N 1
ATOM 758 C CA . PRO A 1 97 ? -2.735 12.526 1.496 1.00 69.94 97 PRO A CA 1
ATOM 759 C C . PRO A 1 97 ? -2.551 12.509 -0.028 1.00 69.94 97 PRO A C 1
ATOM 761 O O . PRO A 1 97 ? -2.300 11.459 -0.614 1.00 69.94 97 PRO A O 1
ATOM 764 N N . TYR A 1 98 ? -2.628 13.679 -0.669 1.00 71.50 98 TYR A N 1
ATOM 765 C CA . TYR A 1 98 ? -2.607 13.853 -2.132 1.00 71.50 98 TYR A CA 1
ATOM 766 C C . TYR A 1 98 ? -1.551 13.001 -2.857 1.00 71.50 98 TYR A C 1
ATOM 768 O O . TYR A 1 98 ? -1.815 12.385 -3.886 1.00 71.50 98 TYR A O 1
ATOM 776 N N . ARG A 1 99 ? -0.338 12.933 -2.294 1.00 70.25 99 ARG A N 1
ATOM 777 C CA . ARG A 1 99 ? 0.793 12.179 -2.857 1.00 70.25 99 ARG A CA 1
ATOM 778 C C . ARG A 1 99 ? 0.526 10.669 -2.945 1.00 70.25 99 ARG A C 1
ATOM 780 O O . ARG A 1 99 ? 1.132 10.001 -3.780 1.00 70.25 99 ARG A O 1
ATOM 787 N N . TRP A 1 100 ? -0.367 10.158 -2.101 1.00 73.44 100 TRP A N 1
ATOM 788 C CA . TRP A 1 100 ? -0.674 8.742 -1.926 1.00 73.44 100 TRP A CA 1
ATOM 789 C C . TRP A 1 100 ? -2.102 8.354 -2.342 1.00 73.44 100 TRP A C 1
ATOM 791 O O . TRP A 1 100 ? -2.388 7.167 -2.471 1.00 73.44 100 TRP A O 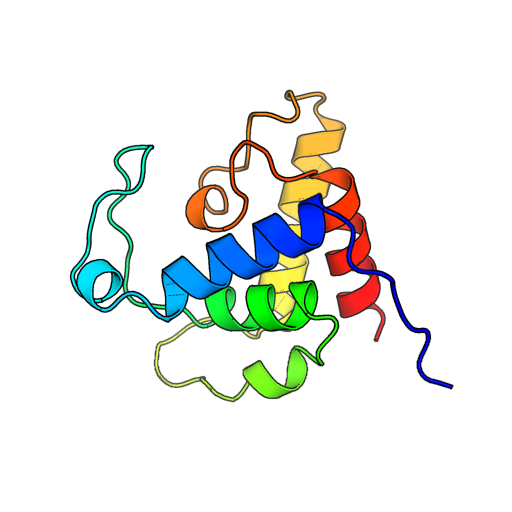1
ATOM 801 N N . ALA A 1 101 ? -2.963 9.332 -2.641 1.00 74.38 101 ALA A N 1
ATOM 802 C CA . ALA A 1 101 ? -4.347 9.133 -3.091 1.00 74.38 101 ALA A CA 1
ATOM 803 C C . ALA A 1 101 ? -4.475 8.300 -4.379 1.00 74.38 101 ALA A C 1
ATOM 805 O O . ALA A 1 101 ? -5.532 7.767 -4.680 1.00 74.38 101 ALA A O 1
ATOM 806 N N . ARG A 1 102 ? -3.388 8.154 -5.150 1.00 71.81 102 ARG A N 1
ATOM 807 C CA . ARG A 1 102 ? -3.354 7.239 -6.301 1.00 71.81 102 ARG A CA 1
ATOM 808 C C . ARG A 1 102 ? -3.215 5.760 -5.931 1.00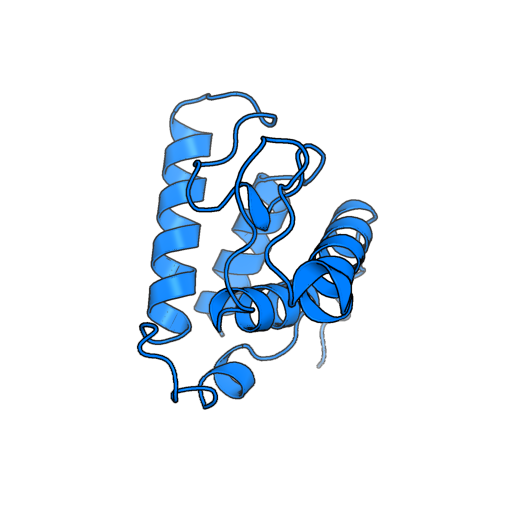 71.81 102 ARG A C 1
ATOM 810 O O . ARG A 1 102 ? -3.427 4.939 -6.805 1.00 71.81 102 ARG A O 1
ATOM 817 N N . TYR A 1 103 ? -2.767 5.428 -4.719 1.00 70.44 103 TYR A N 1
ATOM 818 C CA . TYR A 1 103 ? -2.518 4.040 -4.296 1.00 70.44 103 TYR A CA 1
ATOM 819 C C . TYR A 1 103 ? -3.546 3.552 -3.278 1.00 70.44 103 TYR A C 1
ATOM 821 O O . TYR A 1 103 ? -3.801 2.355 -3.174 1.00 70.44 103 TYR A O 1
ATOM 829 N N . ILE A 1 104 ? -4.091 4.485 -2.503 1.00 73.88 104 ILE A N 1
ATOM 830 C CA . ILE A 1 104 ? -5.089 4.236 -1.474 1.00 73.88 104 ILE A CA 1
ATOM 831 C C . ILE A 1 104 ? -6.410 4.677 -2.092 1.00 73.88 104 ILE A C 1
ATOM 833 O O . ILE A 1 104 ? -6.654 5.875 -2.227 1.00 73.88 104 ILE A O 1
ATOM 837 N N . GLY A 1 105 ? -7.201 3.708 -2.553 1.00 67.81 105 GLY A N 1
ATOM 838 C CA . GLY A 1 105 ? -8.532 3.990 -3.083 1.00 67.81 105 GLY A CA 1
ATOM 839 C C . GLY A 1 105 ? -9.409 4.642 -2.015 1.00 67.81 105 GLY A C 1
ATOM 840 O O . GLY A 1 105 ? -9.187 4.423 -0.826 1.00 67.81 105 GLY A O 1
ATOM 841 N N . LYS A 1 106 ? -10.410 5.418 -2.437 1.00 67.56 106 LYS A N 1
ATOM 842 C CA . LYS A 1 106 ? -11.326 6.129 -1.525 1.00 67.56 106 LYS A CA 1
ATOM 843 C C . LYS A 1 106 ? -11.974 5.224 -0.470 1.00 67.56 106 LYS A C 1
ATOM 845 O O . LYS A 1 106 ? -12.171 5.650 0.653 1.00 67.56 106 LYS A O 1
ATOM 850 N N . ASP A 1 107 ? -12.243 3.971 -0.836 1.00 69.00 107 ASP A N 1
ATOM 851 C CA . ASP A 1 107 ? -12.920 2.986 0.011 1.00 69.00 107 ASP A CA 1
ATOM 852 C C . ASP A 1 107 ? -11.930 2.112 0.811 1.00 69.00 107 ASP A C 1
ATOM 854 O O . ASP A 1 107 ? -12.320 1.123 1.434 1.00 69.00 107 ASP A O 1
ATOM 858 N N . ALA A 1 108 ? -10.624 2.396 0.741 1.00 71.44 108 ALA A N 1
ATOM 859 C CA . ALA A 1 108 ? -9.618 1.612 1.443 1.00 71.44 108 ALA A CA 1
ATOM 860 C C . ALA A 1 108 ? -9.567 1.999 2.927 1.00 71.44 108 ALA A C 1
ATOM 862 O O . ALA A 1 108 ? -9.352 3.159 3.274 1.00 71.44 108 ALA A O 1
ATOM 863 N N . ASP A 1 109 ? -9.681 1.002 3.804 1.00 79.00 109 ASP A N 1
ATOM 864 C CA . ASP A 1 109 ? -9.503 1.180 5.244 1.00 79.00 109 ASP A CA 1
ATOM 865 C C . ASP A 1 109 ? -8.068 1.644 5.548 1.00 79.00 109 ASP A C 1
ATOM 867 O O . ASP A 1 109 ? -7.086 0.897 5.429 1.00 79.00 109 ASP A O 1
ATOM 871 N N . GLN A 1 110 ? -7.953 2.912 5.940 1.00 79.12 110 GLN A N 1
ATOM 872 C CA . GLN A 1 110 ? -6.680 3.546 6.256 1.00 79.12 110 GLN A CA 1
ATOM 873 C C . GLN A 1 110 ? -6.020 2.940 7.504 1.00 79.12 110 GLN A C 1
ATOM 875 O O . GLN A 1 110 ? -4.790 2.884 7.574 1.00 79.12 110 GLN A O 1
ATOM 880 N N . HIS A 1 111 ? -6.802 2.456 8.475 1.00 82.50 111 HIS A N 1
ATOM 881 C CA . HIS A 1 111 ? -6.270 1.825 9.683 1.00 82.50 111 HIS A CA 1
ATOM 882 C C . HIS A 1 111 ? -5.682 0.450 9.375 1.00 82.50 111 HIS A C 1
ATOM 884 O O . HIS A 1 111 ? -4.592 0.126 9.855 1.00 82.50 111 HIS A O 1
ATOM 890 N N . GLU A 1 112 ? -6.357 -0.338 8.537 1.00 83.56 112 GLU A N 1
ATOM 891 C CA . GLU A 1 112 ? -5.820 -1.621 8.082 1.00 83.56 112 GLU A CA 1
ATOM 892 C C . GLU A 1 112 ? -4.530 -1.425 7.276 1.00 83.56 112 GLU A C 1
ATOM 894 O O . GLU A 1 112 ? -3.531 -2.113 7.507 1.00 83.56 112 GLU A O 1
ATOM 899 N N . LEU A 1 113 ? -4.508 -0.443 6.372 1.00 82.62 113 LEU A N 1
ATOM 900 C CA . LEU A 1 113 ? -3.304 -0.119 5.615 1.00 82.62 113 LEU A CA 1
ATOM 901 C C . LEU A 1 113 ? -2.151 0.303 6.534 1.00 82.62 113 LEU A C 1
ATOM 903 O O . LEU A 1 113 ? -1.026 -0.170 6.358 1.00 82.62 113 LEU A O 1
ATOM 907 N N . LEU A 1 114 ? -2.417 1.146 7.536 1.00 86.94 114 LEU A N 1
ATOM 908 C CA . LEU A 1 114 ? -1.412 1.550 8.517 1.00 86.94 114 LEU A CA 1
ATOM 909 C C . LEU A 1 114 ? -0.841 0.336 9.268 1.00 86.94 114 LEU A C 1
ATOM 911 O O . LEU A 1 114 ? 0.375 0.239 9.447 1.00 86.94 114 LEU A O 1
ATOM 915 N N . ALA A 1 115 ? -1.692 -0.618 9.655 1.00 86.06 115 ALA A N 1
ATOM 916 C CA . ALA A 1 115 ? -1.267 -1.851 10.312 1.00 86.06 115 ALA A CA 1
ATOM 917 C C . ALA A 1 115 ? -0.381 -2.722 9.403 1.00 86.06 115 ALA A C 1
ATOM 919 O O . ALA A 1 115 ? 0.659 -3.214 9.851 1.00 86.06 115 ALA A O 1
ATOM 920 N N . LEU A 1 116 ? -0.736 -2.866 8.121 1.00 85.12 116 LEU A N 1
ATOM 921 C CA . LEU A 1 116 ? 0.071 -3.600 7.137 1.00 85.12 116 LEU A CA 1
ATOM 922 C C . LEU A 1 116 ? 1.440 -2.945 6.919 1.00 85.12 116 LEU A C 1
ATOM 924 O O . LEU A 1 116 ? 2.455 -3.641 6.883 1.00 85.12 116 LEU A O 1
ATOM 928 N N . LEU A 1 117 ? 1.483 -1.614 6.813 1.00 87.50 117 LEU A N 1
ATOM 929 C CA . LEU A 1 117 ? 2.729 -0.857 6.671 1.00 87.50 117 LEU A CA 1
ATOM 930 C C . LEU A 1 117 ? 3.623 -1.019 7.903 1.00 87.50 117 LEU A C 1
ATOM 932 O O . LEU A 1 117 ? 4.817 -1.289 7.769 1.00 87.50 117 LEU A O 1
ATOM 936 N N . LYS A 1 118 ? 3.043 -0.922 9.104 1.00 89.50 118 LYS A N 1
ATOM 937 C CA . LYS A 1 118 ? 3.762 -1.130 10.365 1.00 89.50 118 LYS A CA 1
ATOM 938 C C . LYS A 1 118 ? 4.347 -2.541 10.457 1.00 89.50 118 LYS A C 1
ATOM 940 O O . LYS A 1 118 ? 5.513 -2.691 10.812 1.00 89.50 118 LYS A O 1
ATOM 945 N N . ALA A 1 119 ? 3.568 -3.563 10.100 1.00 85.56 119 ALA A N 1
ATOM 946 C CA . ALA A 1 119 ? 4.031 -4.949 10.082 1.00 85.56 119 ALA A CA 1
ATOM 947 C C . ALA A 1 119 ? 5.166 -5.161 9.066 1.00 85.56 119 ALA A C 1
ATOM 949 O O . ALA A 1 119 ? 6.167 -5.800 9.382 1.00 85.56 119 ALA A O 1
ATOM 950 N N . ALA A 1 120 ? 5.049 -4.580 7.870 1.00 84.50 120 ALA A N 1
ATOM 951 C CA . ALA A 1 120 ? 6.070 -4.678 6.831 1.00 84.50 120 ALA A CA 1
ATOM 952 C C . ALA A 1 120 ? 7.392 -3.986 7.206 1.00 84.50 120 ALA A C 1
ATOM 954 O O . ALA A 1 120 ? 8.458 -4.464 6.825 1.00 84.50 120 ALA A O 1
ATOM 955 N N . LEU A 1 121 ? 7.341 -2.872 7.943 1.00 85.31 121 LEU A N 1
ATOM 956 C CA . LEU A 1 121 ? 8.532 -2.141 8.396 1.00 85.31 121 LEU A CA 1
ATOM 957 C C . LEU A 1 121 ? 9.273 -2.825 9.558 1.00 85.31 121 LEU A C 1
ATOM 959 O O . LEU A 1 121 ? 10.471 -2.571 9.736 1.00 85.31 121 LEU A O 1
ATOM 963 N N . ALA A 1 122 ? 8.569 -3.662 10.327 1.00 84.06 122 ALA A N 1
ATOM 964 C CA . ALA A 1 122 ? 9.103 -4.424 11.456 1.00 84.06 122 ALA A CA 1
ATOM 965 C C . ALA A 1 122 ? 9.751 -5.769 11.060 1.00 84.06 122 ALA A C 1
ATOM 967 O O . ALA A 1 122 ? 10.439 -6.363 11.889 1.00 84.06 122 ALA A O 1
ATOM 968 N N . ALA A 1 123 ? 9.523 -6.244 9.828 1.00 72.00 123 ALA A N 1
ATOM 969 C CA . ALA A 1 123 ? 10.066 -7.489 9.267 1.00 72.00 123 ALA A CA 1
ATOM 970 C C . ALA A 1 123 ? 11.395 -7.288 8.514 1.00 72.00 123 ALA A C 1
ATOM 972 O O . ALA A 1 123 ? 12.128 -8.292 8.328 1.00 72.00 123 ALA A O 1
#

Foldseek 3Di:
DPPPPDQDPLLVVLLVLLCCCVPPVVNCVQDQDPVGDTNDHDDLQSVLLNCLSVVHQSQVSQPPPPPPDDGSLVSLVVQLVQLVVCVVVVPDLQDDPPVCCSSADSPHRSVVSSVSSVVNNVD

Radius of gyration: 14.07 Å; chains: 1; bounding box: 30×36×35 Å

pLDDT: mean 70.75, std 13.63, range [27.94, 89.5]

Sequence (123 aa):
MNAYVEFTTTRKALIAHIKALITNPENMRPPRNEYGYRARKIFFADYVLYAVARGADWRKTSHLAAEGAPNAREALVALHDALAQHIAKGKDADSVPYRWARYIGKDADQHELLALLKAALAA

Secondary structure (DSSP, 8-state):
--------HHHHHHHHHHHHHHH-GGGGS--B-TTS-B--S--HHHHHHHHHHHT--GGGGTT-GGG----HHHHHHHHHHHHHHHHHTT--TT---TTTTTTS-TTS-HHHHHHHHHHHHH-